Protein AF-A0A821LB52-F1 (afdb_monomer_lite)

Secondary structure (DSSP, 8-state):
--EEEEEEEEEETTEEEEEEEEEE-S-TT-EEETTEEPPBT--EE--TTPEEEETT-S--EE------

Radius of gyration: 12.85 Å; chains: 1; bounding box: 28×25×35 Å

Sequence (68 aa):
MHAVIQYRLRNDPHGRHIYPYLIDLGSSHGTYLNRRRIDPDRYYKLEENDVLQFGESSKEFLLDSDSS

Foldseek 3Di:
DDKDWDWDWDQDPVGTDTWIWIAAQPDPQAKDKQNHGDDHPDIDTDDAQIWIDDGPDPDIDGHHPDPD

InterPro domains:
  IPR000253 Forkhead-associated (FHA) domain [PF00498] (2-55)
  IPR000253 Forkhead-associated (FHA) domain [PS50006] (1-38)
  IPR008984 SMAD/FHA domain superfamily [SSF49879] (2-63)
  IPR050923 Cellular Process Regulator and RNA Processing Protein [PTHR23308] (1-63)

pLDDT: mean 92.0, std 8.68, range [51.16, 97.81]

Organism: NCBI:txid392030

Structure (mmCIF, N/CA/C/O backbone):
data_AF-A0A821LB52-F1
#
_entry.id   AF-A0A821LB52-F1
#
loop_
_atom_site.group_PDB
_atom_site.id
_atom_site.type_symbol
_atom_site.label_atom_id
_atom_site.label_alt_id
_atom_site.label_comp_id
_atom_site.label_asym_id
_atom_site.label_entity_id
_atom_site.label_seq_id
_atom_site.pdbx_PDB_ins_code
_atom_site.Cartn_x
_atom_site.Cartn_y
_atom_site.Cartn_z
_atom_site.occupancy
_atom_site.B_iso_or_equiv
_atom_site.auth_seq_id
_atom_site.auth_comp_id
_atom_site.auth_asym_id
_atom_site.auth_atom_id
_atom_site.pdbx_PDB_model_num
ATOM 1 N N . MET A 1 1 ? -4.373 -7.597 12.636 1.00 61.59 1 MET A N 1
ATOM 2 C CA . MET A 1 1 ? -3.336 -6.590 12.328 1.00 61.59 1 MET A CA 1
ATOM 3 C C . MET A 1 1 ? -2.242 -7.289 11.561 1.00 61.59 1 MET A C 1
ATOM 5 O O . MET A 1 1 ? -1.383 -7.907 12.176 1.00 61.59 1 MET A O 1
ATOM 9 N N . HIS A 1 2 ? -2.321 -7.285 10.237 1.00 82.62 2 HIS A N 1
ATOM 10 C CA . HIS A 1 2 ? -1.233 -7.828 9.442 1.00 82.62 2 HIS A CA 1
ATOM 11 C C . HIS A 1 2 ? -1.303 -7.213 8.047 1.00 82.62 2 HIS A C 1
ATOM 13 O O . HIS A 1 2 ? -2.162 -7.568 7.249 1.00 82.62 2 HIS A O 1
ATOM 19 N N . ALA A 1 3 ? -0.450 -6.227 7.808 1.00 87.94 3 ALA A N 1
ATOM 20 C CA . ALA A 1 3 ? -0.212 -5.641 6.502 1.00 87.94 3 ALA A CA 1
ATOM 21 C C . ALA A 1 3 ? 1.298 -5.506 6.335 1.00 87.94 3 ALA A C 1
ATOM 23 O O . ALA A 1 3 ? 2.015 -5.298 7.317 1.00 87.94 3 ALA A O 1
ATOM 24 N N . VAL A 1 4 ? 1.779 -5.692 5.113 1.00 94.50 4 VAL A N 1
ATOM 25 C CA . VAL A 1 4 ? 3.209 -5.789 4.815 1.00 94.50 4 VAL A CA 1
ATOM 26 C C . VAL A 1 4 ? 3.545 -4.847 3.675 1.00 94.50 4 VAL A C 1
ATOM 28 O O . VAL A 1 4 ? 2.824 -4.782 2.680 1.00 94.50 4 VAL A O 1
ATOM 31 N N . ILE A 1 5 ? 4.674 -4.156 3.815 1.00 95.44 5 ILE A N 1
ATOM 32 C CA . ILE A 1 5 ? 5.328 -3.466 2.709 1.00 95.44 5 ILE A CA 1
ATOM 33 C C . ILE A 1 5 ? 6.394 -4.407 2.153 1.00 95.44 5 ILE A C 1
ATOM 35 O O . ILE A 1 5 ? 7.300 -4.833 2.868 1.00 95.44 5 ILE A O 1
ATOM 39 N N . GLN A 1 6 ? 6.276 -4.751 0.875 1.00 96.06 6 GLN A N 1
ATOM 40 C CA . GLN A 1 6 ? 7.222 -5.599 0.165 1.00 96.06 6 GLN A CA 1
ATOM 41 C C . GLN A 1 6 ? 7.875 -4.823 -0.976 1.00 96.06 6 GLN A C 1
ATOM 43 O O . GLN A 1 6 ? 7.198 -4.370 -1.898 1.00 96.06 6 GLN A O 1
ATOM 48 N N . TYR A 1 7 ? 9.202 -4.745 -0.959 1.00 94.75 7 TYR A N 1
ATOM 49 C CA . TYR A 1 7 ? 9.981 -4.210 -2.071 1.00 94.75 7 TYR A CA 1
ATOM 50 C C . TYR A 1 7 ? 10.131 -5.274 -3.160 1.00 94.75 7 TYR A C 1
ATOM 52 O O . TYR A 1 7 ? 10.537 -6.406 -2.890 1.00 94.75 7 TYR A O 1
ATOM 60 N N . ARG A 1 8 ? 9.773 -4.927 -4.398 1.00 94.62 8 ARG A N 1
ATOM 61 C CA . ARG A 1 8 ? 9.788 -5.845 -5.544 1.00 94.62 8 ARG A CA 1
ATOM 62 C C . ARG A 1 8 ? 10.563 -5.248 -6.703 1.00 94.62 8 ARG A C 1
ATOM 64 O O . ARG A 1 8 ? 10.273 -4.132 -7.124 1.00 94.62 8 ARG A O 1
ATOM 71 N N . LEU A 1 9 ? 11.474 -6.036 -7.268 1.00 95.56 9 LEU A N 1
ATOM 72 C CA . LEU A 1 9 ? 12.118 -5.719 -8.538 1.00 95.56 9 LEU A CA 1
ATOM 73 C C . LEU A 1 9 ? 11.110 -5.897 -9.683 1.00 95.56 9 LEU A C 1
ATOM 75 O O . LEU A 1 9 ? 10.488 -6.955 -9.815 1.00 95.56 9 LEU A O 1
ATOM 79 N N . ARG A 1 10 ? 10.947 -4.872 -10.517 1.00 93.94 10 ARG A N 1
ATOM 80 C CA . ARG A 1 10 ? 10.109 -4.899 -11.719 1.00 93.94 10 ARG A CA 1
ATOM 81 C C . ARG A 1 10 ? 10.885 -4.355 -12.912 1.00 93.94 10 ARG A C 1
ATOM 83 O O . ARG A 1 10 ? 11.753 -3.502 -12.758 1.00 93.94 10 ARG A O 1
ATOM 90 N N . ASN A 1 11 ? 10.537 -4.860 -14.090 1.00 93.44 11 ASN A N 1
ATOM 91 C CA . ASN A 1 11 ? 10.970 -4.290 -15.359 1.00 93.44 11 ASN A CA 1
ATOM 92 C C . ASN A 1 11 ? 9.905 -3.282 -15.805 1.00 93.44 11 ASN A C 1
ATOM 94 O O . ASN A 1 11 ? 8.733 -3.652 -15.902 1.00 93.44 11 ASN A O 1
ATOM 98 N N . ASP A 1 12 ? 10.306 -2.049 -16.081 1.00 85.81 12 ASP A N 1
ATOM 99 C CA . ASP A 1 12 ? 9.494 -1.024 -16.729 1.00 85.81 12 ASP A CA 1
ATOM 100 C C . ASP A 1 12 ? 10.190 -0.555 -18.032 1.00 85.81 12 ASP A C 1
ATOM 102 O O . ASP A 1 12 ? 11.293 -1.021 -18.346 1.00 85.81 12 ASP A O 1
ATOM 106 N N . PRO A 1 13 ? 9.578 0.337 -18.832 1.00 9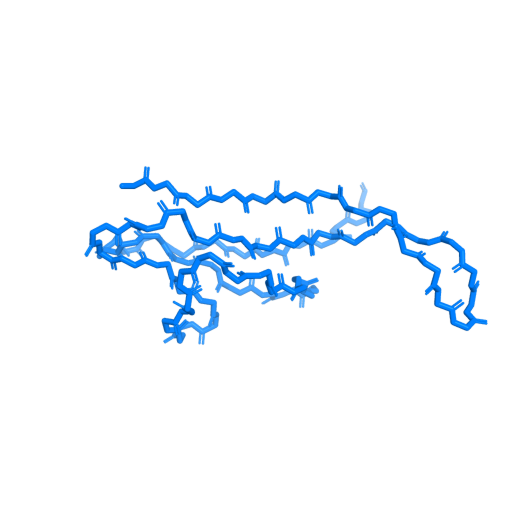1.75 13 PRO A N 1
ATOM 107 C CA . PRO A 1 13 ? 10.200 0.857 -20.054 1.00 91.75 13 PRO A CA 1
ATOM 108 C C . PRO A 1 13 ? 11.531 1.602 -19.845 1.00 91.75 13 PRO A C 1
ATOM 110 O O . PRO A 1 13 ? 12.274 1.795 -20.805 1.00 91.75 13 PRO A O 1
ATOM 113 N N . HIS A 1 14 ? 11.839 2.019 -18.617 1.00 89.12 14 HIS A N 1
ATOM 114 C CA . HIS A 1 14 ? 13.047 2.747 -18.235 1.00 89.12 14 HIS A CA 1
ATOM 115 C C . HIS A 1 14 ? 14.107 1.847 -17.578 1.00 89.12 14 HIS A C 1
ATOM 117 O O . HIS A 1 14 ? 15.189 2.328 -17.242 1.00 89.12 14 HIS A O 1
ATOM 123 N N . GLY A 1 15 ? 13.834 0.550 -17.401 1.00 92.69 15 GLY A N 1
ATOM 124 C CA . GLY A 1 15 ? 14.788 -0.434 -16.904 1.00 92.69 15 GLY A CA 1
ATOM 125 C C . GLY A 1 15 ? 14.263 -1.276 -15.744 1.00 92.69 15 GLY A C 1
ATOM 126 O O . GLY A 1 15 ? 13.092 -1.640 -15.670 1.00 92.69 15 GLY A O 1
ATOM 127 N N . ARG A 1 16 ? 15.182 -1.673 -14.860 1.00 94.69 16 ARG A N 1
ATOM 128 C CA . ARG A 1 16 ? 14.891 -2.481 -13.673 1.00 94.69 16 ARG A CA 1
ATOM 129 C C . ARG A 1 16 ? 14.872 -1.596 -12.444 1.00 94.69 16 ARG A C 1
ATOM 131 O O . ARG A 1 16 ? 15.914 -1.067 -12.074 1.00 94.69 16 ARG A O 1
ATOM 138 N N . HIS A 1 17 ? 13.723 -1.526 -11.786 1.00 93.31 17 HIS A N 1
ATOM 139 C CA . HIS A 1 17 ? 13.516 -0.680 -10.613 1.00 93.31 17 HIS A CA 1
ATOM 140 C C . HIS A 1 17 ? 12.896 -1.473 -9.470 1.00 93.31 17 HIS A C 1
ATOM 142 O O . HIS A 1 17 ? 12.187 -2.462 -9.680 1.00 93.31 17 HIS A O 1
ATOM 148 N N . ILE A 1 18 ? 13.182 -1.045 -8.245 1.00 93.19 18 ILE A N 1
ATOM 149 C CA . ILE A 1 18 ? 12.587 -1.603 -7.033 1.00 93.19 18 ILE A CA 1
ATOM 150 C C . ILE A 1 18 ? 11.425 -0.699 -6.637 1.00 93.19 18 ILE A C 1
ATOM 152 O O . ILE A 1 18 ? 11.624 0.494 -6.438 1.00 93.19 18 ILE A O 1
ATOM 156 N N . TYR A 1 19 ? 10.233 -1.272 -6.479 1.00 93.44 19 TYR A N 1
ATOM 157 C CA . TYR A 1 19 ? 9.061 -0.531 -6.018 1.00 93.44 19 TYR A CA 1
ATOM 158 C C . TYR A 1 19 ? 8.503 -1.129 -4.724 1.00 93.44 19 TYR A C 1
ATOM 160 O O . TYR A 1 19 ? 8.437 -2.362 -4.612 1.00 93.44 19 TYR A O 1
ATOM 168 N N . PRO A 1 20 ? 8.079 -0.291 -3.765 1.00 96.06 20 PRO A N 1
ATOM 169 C CA . PRO A 1 20 ? 7.335 -0.735 -2.598 1.00 96.06 20 PRO A CA 1
ATOM 170 C C . PRO A 1 20 ? 5.896 -1.109 -2.978 1.00 96.06 20 PRO A C 1
ATOM 172 O O . PRO A 1 20 ? 5.236 -0.430 -3.765 1.00 96.06 20 PRO A O 1
ATOM 175 N N . TYR A 1 21 ? 5.398 -2.200 -2.402 1.00 97.00 21 TYR A N 1
ATOM 176 C CA . TYR A 1 21 ? 4.007 -2.624 -2.522 1.00 97.00 21 TYR A CA 1
ATOM 177 C C . TYR A 1 21 ? 3.416 -2.896 -1.149 1.00 97.00 21 TYR A C 1
ATOM 179 O O . TYR A 1 21 ? 4.029 -3.590 -0.342 1.00 97.00 21 TYR A O 1
ATOM 187 N N . LEU A 1 22 ? 2.198 -2.424 -0.929 1.00 97.62 22 LEU A N 1
ATOM 188 C CA . LEU A 1 22 ? 1.383 -2.742 0.229 1.00 97.62 22 LEU A CA 1
ATOM 189 C C . LEU A 1 22 ? 0.489 -3.951 -0.060 1.00 97.62 22 LEU A C 1
ATOM 191 O O . LEU A 1 22 ? -0.095 -4.058 -1.140 1.00 97.62 22 LEU A O 1
ATOM 195 N N . ILE A 1 23 ? 0.365 -4.841 0.920 1.00 97.69 23 ILE A N 1
ATOM 196 C CA . ILE A 1 23 ? -0.625 -5.920 0.943 1.00 97.69 23 ILE A CA 1
ATOM 197 C C . ILE A 1 23 ? -1.222 -6.036 2.345 1.00 97.69 23 ILE A C 1
ATOM 199 O O . ILE A 1 23 ? -0.491 -6.036 3.337 1.00 97.69 23 ILE A O 1
ATOM 203 N N . ASP A 1 24 ? -2.546 -6.143 2.423 1.00 97.56 24 ASP A N 1
ATOM 204 C CA . ASP A 1 24 ? -3.254 -6.532 3.642 1.00 97.56 24 ASP A CA 1
ATOM 205 C C . ASP A 1 24 ? -3.416 -8.057 3.668 1.00 97.56 24 ASP A C 1
ATOM 207 O O . ASP A 1 24 ? -3.885 -8.642 2.696 1.00 97.56 24 ASP A O 1
ATOM 211 N N . LEU A 1 25 ? -3.017 -8.707 4.760 1.00 96.31 25 LEU A N 1
ATOM 212 C CA . LEU A 1 25 ? -3.001 -10.170 4.895 1.00 96.31 25 LEU A CA 1
ATOM 213 C C . LEU A 1 25 ? -4.245 -10.668 5.647 1.00 96.31 25 LEU A C 1
ATOM 215 O O . LEU A 1 25 ? -4.143 -11.408 6.627 1.00 96.31 25 LEU A O 1
ATOM 219 N N . GLY A 1 26 ? -5.420 -10.185 5.234 1.00 94.38 26 GLY A N 1
ATOM 220 C CA . GLY A 1 26 ? -6.707 -10.557 5.825 1.00 94.38 26 GLY A CA 1
ATOM 221 C C . GLY A 1 26 ? -6.933 -9.947 7.210 1.00 94.38 26 GLY A C 1
ATOM 222 O O . GLY A 1 26 ? -7.375 -10.625 8.140 1.00 94.38 26 GLY A O 1
ATOM 223 N N . SER A 1 27 ? -6.596 -8.668 7.395 1.00 94.62 27 SER A N 1
ATOM 224 C CA . SER A 1 27 ? -6.725 -8.031 8.702 1.00 94.62 27 SER A CA 1
ATOM 225 C C . SER A 1 27 ? -8.189 -7.741 9.072 1.00 94.62 27 SER A C 1
ATOM 227 O O . SER A 1 27 ? -8.985 -7.269 8.263 1.00 94.62 27 SER A O 1
ATOM 229 N N . SER A 1 28 ? -8.552 -7.973 10.341 1.00 93.94 28 SER A N 1
ATOM 230 C CA . SER A 1 28 ? -9.938 -7.822 10.823 1.00 93.94 28 SER A CA 1
ATOM 231 C C . SER A 1 28 ? -10.514 -6.414 10.635 1.00 93.94 28 SER A C 1
ATOM 233 O O . SER A 1 28 ? -11.685 -6.274 10.301 1.00 93.94 28 SER A O 1
ATOM 235 N N . HIS A 1 29 ? -9.689 -5.377 10.815 1.00 93.50 29 HIS A N 1
ATOM 236 C CA . HIS A 1 29 ? -10.102 -3.970 10.708 1.00 93.50 29 HIS A CA 1
ATOM 237 C C . HIS A 1 29 ? -9.687 -3.319 9.374 1.00 93.50 29 HIS A C 1
ATOM 239 O O . HIS A 1 29 ? -9.939 -2.135 9.158 1.00 93.50 29 HIS A O 1
ATOM 245 N N . GLY A 1 30 ? -9.075 -4.089 8.468 1.00 95.56 30 GLY A N 1
ATOM 246 C CA . GLY A 1 30 ? -8.581 -3.612 7.181 1.00 95.56 30 GLY A CA 1
ATOM 247 C C . GLY A 1 30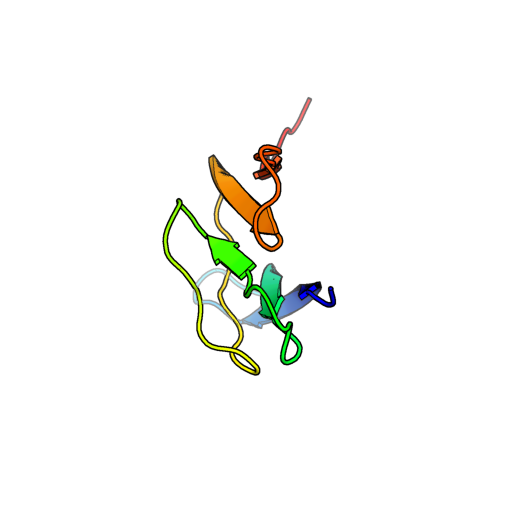 ? -7.322 -2.748 7.262 1.00 95.56 30 GLY A C 1
ATOM 248 O O . GLY A 1 30 ? -6.860 -2.337 8.327 1.00 95.56 30 GLY A O 1
ATOM 249 N N . THR A 1 31 ? -6.798 -2.452 6.080 1.00 97.00 31 THR A N 1
ATOM 250 C CA . THR A 1 31 ? -5.739 -1.472 5.845 1.00 97.00 31 THR A CA 1
ATOM 251 C C . THR A 1 31 ? -6.266 -0.429 4.869 1.00 97.00 31 THR A C 1
ATOM 253 O O . THR A 1 31 ? -7.097 -0.737 4.010 1.00 97.00 31 THR A O 1
ATOM 256 N N . TYR A 1 32 ? -5.809 0.807 5.016 1.00 96.62 32 TYR A N 1
ATOM 257 C CA . TYR A 1 32 ? -6.257 1.943 4.231 1.00 96.62 32 TYR A CA 1
ATOM 258 C C . TYR A 1 32 ? -5.058 2.610 3.563 1.00 96.62 32 TYR A C 1
ATOM 260 O O . TYR A 1 32 ? -4.033 2.849 4.199 1.00 96.62 32 TYR A O 1
ATOM 268 N N . LEU A 1 33 ? -5.225 2.918 2.282 1.00 97.38 33 LEU A N 1
ATOM 269 C CA . LEU A 1 33 ? -4.300 3.677 1.452 1.00 97.38 33 LEU A CA 1
ATOM 270 C C . LEU A 1 33 ? -5.030 4.939 0.994 1.00 97.38 33 LEU A C 1
ATOM 272 O O . LEU A 1 33 ? -6.114 4.849 0.414 1.00 97.38 33 LEU A O 1
ATOM 276 N N . ASN A 1 34 ? -4.482 6.115 1.291 1.00 96.88 34 ASN A N 1
ATOM 277 C CA . ASN A 1 34 ? -5.100 7.412 1.007 1.00 96.88 34 ASN A CA 1
ATOM 278 C C . ASN A 1 34 ? -6.555 7.488 1.503 1.00 96.88 34 ASN A C 1
ATOM 280 O O . ASN A 1 34 ? -7.467 7.896 0.780 1.00 96.88 34 ASN A O 1
ATOM 284 N N . ARG A 1 35 ? -6.773 7.034 2.749 1.00 95.25 35 ARG A N 1
ATOM 285 C CA . ARG A 1 35 ? -8.083 6.957 3.431 1.00 95.25 35 ARG A CA 1
ATOM 286 C C . ARG A 1 35 ? -9.124 6.074 2.732 1.00 95.25 35 ARG A C 1
ATOM 288 O O . ARG A 1 35 ? -10.314 6.156 3.028 1.00 95.25 35 ARG A O 1
ATOM 295 N N . ARG A 1 36 ? -8.697 5.201 1.817 1.00 96.00 36 ARG A N 1
ATOM 296 C CA . ARG A 1 36 ? -9.548 4.200 1.164 1.00 96.00 36 ARG A CA 1
ATOM 297 C C . ARG A 1 36 ? -9.127 2.812 1.605 1.00 96.00 36 ARG A C 1
ATOM 299 O O . ARG A 1 36 ? -7.949 2.475 1.533 1.00 96.00 36 ARG A O 1
ATOM 306 N N . ARG A 1 37 ? -10.090 2.003 2.052 1.00 95.81 37 ARG A N 1
ATOM 307 C CA . ARG A 1 37 ? -9.829 0.605 2.405 1.00 95.81 37 ARG A CA 1
ATOM 308 C C . ARG A 1 37 ? -9.372 -0.149 1.157 1.00 95.81 37 ARG A C 1
ATOM 310 O O . ARG A 1 37 ? -10.021 -0.041 0.118 1.00 95.81 37 ARG A O 1
ATOM 317 N N . ILE A 1 38 ? -8.274 -0.885 1.269 1.00 97.44 38 ILE A N 1
ATOM 318 C CA . ILE A 1 38 ? -7.764 -1.733 0.189 1.00 97.44 38 ILE A CA 1
ATOM 319 C C . ILE A 1 38 ? -8.295 -3.164 0.313 1.00 97.44 38 ILE A C 1
ATOM 321 O O . ILE A 1 38 ? -8.679 -3.598 1.403 1.00 97.44 38 ILE A O 1
ATOM 325 N N . ASP A 1 39 ? -8.306 -3.893 -0.802 1.00 97.81 39 ASP A N 1
ATOM 326 C CA . ASP A 1 39 ? -8.680 -5.305 -0.823 1.00 97.81 39 ASP A CA 1
ATOM 327 C C . ASP A 1 39 ? -7.584 -6.147 -0.135 1.00 97.81 39 ASP A C 1
ATOM 329 O O . ASP A 1 39 ? -6.394 -5.919 -0.396 1.00 97.81 39 ASP A O 1
ATOM 333 N N . PRO A 1 40 ? -7.943 -7.128 0.715 1.00 96.56 40 PRO A N 1
ATOM 334 C CA . PRO A 1 40 ? -6.977 -8.088 1.240 1.00 96.56 40 PRO A CA 1
ATOM 335 C C . PRO A 1 40 ? -6.406 -8.970 0.123 1.00 96.56 40 PRO A C 1
ATOM 337 O O . PRO A 1 40 ? -7.008 -9.126 -0.940 1.00 96.56 40 PRO A O 1
ATOM 340 N N . ASP A 1 41 ? -5.222 -9.532 0.364 1.00 96.25 41 ASP A N 1
ATOM 341 C CA . ASP A 1 41 ? -4.506 -10.453 -0.530 1.00 96.25 41 ASP A CA 1
ATOM 342 C C . ASP A 1 41 ? -4.193 -9.887 -1.9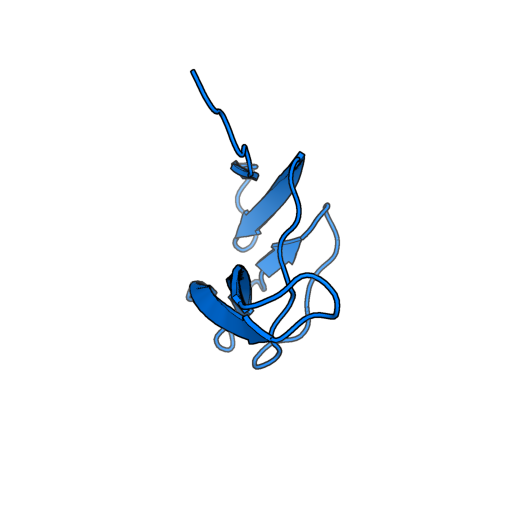30 1.00 96.25 41 ASP A C 1
ATO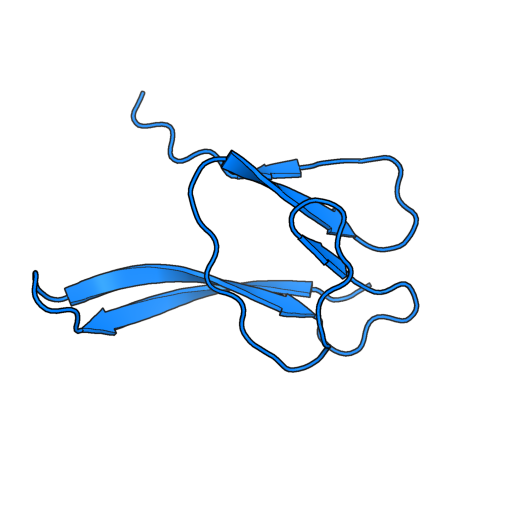M 344 O O . ASP A 1 41 ? -3.858 -10.614 -2.871 1.00 96.25 41 ASP A O 1
ATOM 348 N N . ARG A 1 42 ? -4.243 -8.557 -2.071 1.00 97.12 42 ARG A N 1
ATOM 349 C CA . ARG A 1 42 ? -3.938 -7.825 -3.299 1.00 97.12 42 ARG A CA 1
ATOM 350 C C . ARG A 1 42 ? -2.782 -6.857 -3.080 1.00 97.12 42 ARG A C 1
ATOM 352 O O . ARG A 1 42 ? -2.732 -6.129 -2.095 1.00 97.12 42 ARG A O 1
ATOM 359 N N . TYR A 1 43 ? -1.855 -6.831 -4.037 1.00 97.00 43 TYR A N 1
ATOM 360 C CA . TYR A 1 43 ? -0.728 -5.902 -4.022 1.00 97.00 43 TYR A CA 1
ATOM 361 C C . TYR A 1 43 ? -1.117 -4.548 -4.612 1.00 97.00 43 TYR A C 1
ATOM 363 O O . TYR A 1 43 ? -1.536 -4.471 -5.769 1.00 97.00 43 TYR A O 1
ATOM 371 N N . TYR A 1 44 ? -0.878 -3.490 -3.846 1.00 97.50 44 TYR A N 1
ATOM 372 C CA . TYR A 1 44 ? -1.001 -2.098 -4.267 1.00 97.50 44 TYR A CA 1
ATOM 373 C C . TYR A 1 44 ? 0.397 -1.494 -4.329 1.00 97.50 44 TYR A C 1
ATOM 375 O O . TYR A 1 44 ? 1.120 -1.536 -3.337 1.00 97.50 44 TYR A O 1
ATOM 383 N N . LYS A 1 45 ? 0.814 -0.994 -5.497 1.00 96.12 45 LYS A N 1
ATOM 384 C CA . LYS A 1 45 ? 2.073 -0.244 -5.604 1.00 96.12 45 LYS A CA 1
ATOM 385 C C . LYS A 1 45 ? 1.913 1.036 -4.784 1.00 96.12 45 LYS A C 1
ATOM 387 O O . LYS A 1 45 ? 0.883 1.689 -4.923 1.00 96.12 45 LYS A O 1
ATOM 392 N N . LEU A 1 46 ? 2.892 1.337 -3.938 1.00 96.75 46 LEU A N 1
ATOM 393 C CA . LEU A 1 46 ? 2.931 2.599 -3.213 1.00 96.75 46 LEU A CA 1
ATOM 394 C C . LEU A 1 46 ? 3.693 3.641 -4.030 1.00 96.75 46 LEU A C 1
ATOM 396 O O . LEU A 1 46 ? 4.695 3.317 -4.675 1.00 96.75 46 LEU A O 1
ATOM 400 N N . GLU A 1 47 ? 3.210 4.872 -3.975 1.00 94.81 47 GLU A N 1
ATOM 401 C CA . GLU A 1 47 ? 3.826 6.050 -4.573 1.00 94.81 47 GLU A CA 1
ATOM 402 C C . GLU A 1 47 ? 4.240 7.041 -3.476 1.00 94.81 47 GLU A C 1
ATOM 404 O O . GLU A 1 47 ? 3.797 6.969 -2.328 1.00 94.81 47 GLU A O 1
ATOM 409 N N . GLU A 1 48 ? 5.119 7.972 -3.831 1.00 94.12 48 GLU A N 1
ATOM 410 C CA . GLU A 1 48 ? 5.522 9.054 -2.937 1.00 94.12 48 GLU A CA 1
ATOM 411 C C . GLU A 1 48 ? 4.298 9.846 -2.439 1.00 94.12 48 GLU A C 1
ATOM 413 O O . GLU A 1 48 ? 3.378 10.143 -3.204 1.00 94.12 48 GLU A O 1
ATOM 418 N N . ASN A 1 49 ? 4.315 10.215 -1.158 1.00 94.62 49 ASN A N 1
ATOM 419 C CA . ASN A 1 49 ? 3.251 10.906 -0.428 1.00 94.62 49 ASN A CA 1
ATOM 420 C C . ASN A 1 49 ? 1.975 10.090 -0.161 1.00 94.62 49 ASN A C 1
ATOM 422 O O . ASN A 1 49 ? 0.985 10.649 0.321 1.00 94.62 49 ASN A O 1
ATOM 426 N N . ASP A 1 50 ? 1.976 8.779 -0.414 1.00 97.06 50 ASP A N 1
ATOM 427 C CA . ASP A 1 50 ? 0.864 7.919 -0.010 1.00 97.06 50 ASP A CA 1
ATOM 428 C C . ASP A 1 50 ? 0.688 7.906 1.517 1.00 97.06 50 ASP A C 1
ATOM 430 O O . ASP A 1 50 ? 1.646 7.764 2.279 1.00 97.06 50 ASP A O 1
ATOM 434 N N . VAL A 1 51 ? -0.563 7.998 1.977 1.00 96.62 51 VAL A N 1
ATOM 435 C CA . VAL A 1 51 ? -0.912 7.940 3.403 1.00 96.62 51 VAL A CA 1
ATOM 436 C C . VAL A 1 51 ? -1.468 6.566 3.762 1.00 96.62 51 VAL A C 1
ATOM 438 O O . VAL A 1 51 ? -2.493 6.138 3.224 1.00 96.62 51 VAL A O 1
ATOM 441 N N . LEU A 1 52 ? -0.827 5.885 4.709 1.00 96.25 52 LEU A N 1
ATOM 442 C CA . LEU A 1 52 ? -1.220 4.569 5.207 1.00 96.25 52 LEU A CA 1
ATOM 443 C C . LEU A 1 52 ? -1.902 4.668 6.570 1.00 96.25 52 LEU A C 1
ATOM 445 O O . LEU A 1 52 ? -1.468 5.411 7.449 1.00 96.25 52 LEU A O 1
ATOM 449 N N . GLN A 1 53 ? -2.927 3.846 6.773 1.00 95.56 53 GLN A N 1
ATOM 450 C CA . GLN A 1 53 ? -3.582 3.663 8.065 1.00 95.56 53 GLN A CA 1
ATOM 451 C C . GLN A 1 53 ? -3.924 2.181 8.260 1.00 95.56 53 GLN A C 1
ATOM 453 O O . GLN A 1 53 ? -4.402 1.506 7.346 1.00 95.56 53 GLN A O 1
ATOM 458 N N . PHE A 1 54 ? -3.672 1.661 9.463 1.00 93.06 54 PHE A N 1
ATOM 459 C CA . PHE A 1 54 ? -3.861 0.246 9.792 1.00 93.06 54 PHE A CA 1
ATOM 460 C C . PHE A 1 54 ? -4.981 0.080 10.820 1.00 93.06 54 PHE A C 1
ATOM 462 O O . PHE A 1 54 ? -4.877 0.553 11.955 1.00 93.06 54 PHE A O 1
ATOM 469 N N . GLY A 1 55 ? -6.040 -0.629 10.432 1.00 89.25 55 GLY A N 1
ATOM 470 C CA . GLY A 1 55 ? -7.253 -0.777 11.227 1.00 89.25 55 GLY A CA 1
ATOM 471 C C . GLY A 1 55 ? -7.904 0.559 11.582 1.00 89.25 55 GLY A C 1
ATOM 472 O O . GLY A 1 55 ? -7.812 1.527 10.836 1.00 89.25 55 GLY A O 1
ATOM 473 N N . GLU A 1 56 ? -8.533 0.616 12.754 1.00 84.38 56 GLU A N 1
ATOM 474 C CA . GLU A 1 56 ? -9.191 1.820 13.288 1.00 84.38 56 GLU A CA 1
ATOM 475 C C . GLU A 1 56 ? -8.220 2.769 14.018 1.00 84.38 56 GLU A C 1
ATOM 477 O O . GLU A 1 56 ? -8.631 3.610 14.817 1.00 84.38 56 GLU A O 1
ATOM 482 N N . SER A 1 57 ? -6.906 2.633 13.798 1.00 86.19 57 SER A N 1
ATOM 483 C CA . SER A 1 57 ? -5.925 3.516 14.433 1.00 86.19 57 SER A CA 1
ATOM 484 C C . SER A 1 57 ? -6.106 4.960 13.964 1.00 86.19 57 SER A C 1
ATOM 486 O O . SER A 1 57 ? -6.269 5.201 12.775 1.00 86.19 57 SER A O 1
ATOM 488 N N . SER A 1 58 ? -5.983 5.935 14.865 1.00 85.12 58 SER A N 1
ATOM 489 C CA . SER A 1 58 ? -5.902 7.357 14.499 1.00 85.12 58 SER A CA 1
ATOM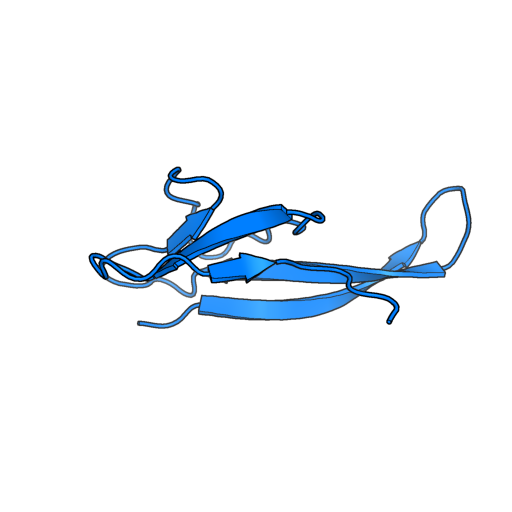 490 C C . SER A 1 58 ? -4.552 7.759 13.892 1.00 85.12 58 SER A C 1
ATOM 492 O O . SER A 1 58 ? -4.375 8.911 13.502 1.00 85.12 58 SER A O 1
ATOM 494 N N . LYS A 1 59 ? -3.580 6.839 1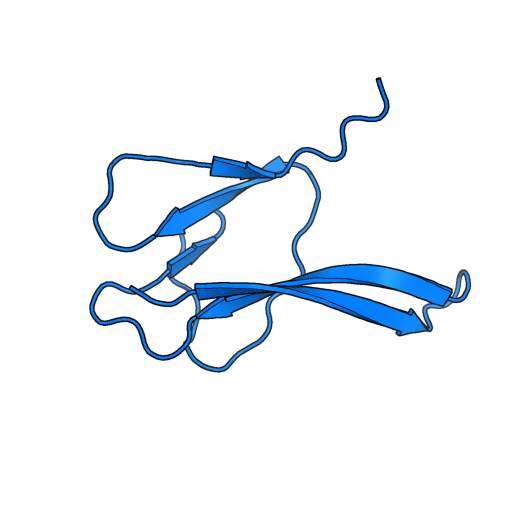3.842 1.00 91.94 59 LYS A N 1
ATOM 495 C CA . LYS A 1 59 ? -2.256 7.096 13.275 1.00 91.94 59 LYS A CA 1
ATOM 496 C C . LYS A 1 59 ? -2.302 7.000 11.751 1.00 91.94 59 LYS A C 1
ATOM 498 O O . LYS A 1 59 ? -2.643 5.951 11.208 1.00 91.94 59 LYS A O 1
ATOM 503 N N . GLU A 1 60 ? -1.884 8.077 11.099 1.00 93.50 60 GLU A N 1
ATOM 504 C CA . GLU A 1 60 ? -1.587 8.135 9.669 1.00 93.50 60 GLU A CA 1
ATOM 505 C C . GLU A 1 60 ? -0.059 8.080 9.479 1.00 93.50 60 GLU A C 1
ATOM 507 O O . GLU A 1 60 ? 0.689 8.718 10.224 1.00 93.50 60 GLU A O 1
ATOM 512 N N . PHE A 1 61 ? 0.410 7.301 8.504 1.00 94.12 61 PHE A N 1
ATOM 513 C CA . PHE A 1 61 ? 1.822 7.193 8.131 1.00 94.12 61 PHE A CA 1
ATOM 514 C C . PHE A 1 61 ? 2.000 7.727 6.711 1.00 94.12 61 PHE A C 1
ATOM 516 O O . PHE A 1 61 ? 1.358 7.219 5.798 1.00 94.12 61 PHE A O 1
ATOM 523 N N . LEU A 1 62 ? 2.860 8.726 6.521 1.00 94.56 62 LEU A N 1
ATOM 524 C CA . LEU A 1 62 ? 3.198 9.260 5.201 1.00 94.56 62 LEU A CA 1
ATOM 525 C C . LEU A 1 62 ? 4.371 8.468 4.615 1.00 94.56 62 LEU A C 1
ATOM 527 O O . LEU A 1 62 ? 5.397 8.318 5.281 1.00 94.56 62 LEU A O 1
ATOM 531 N N . LEU A 1 63 ? 4.223 7.962 3.392 1.00 92.31 63 LEU A N 1
ATOM 532 C CA . LEU A 1 63 ? 5.343 7.417 2.639 1.00 92.31 63 LEU A CA 1
ATOM 533 C C . LEU A 1 63 ? 6.121 8.566 2.004 1.00 92.31 63 LEU A C 1
ATOM 535 O O . LEU A 1 63 ? 5.615 9.248 1.119 1.00 92.31 63 LEU A O 1
ATOM 539 N N . ASP A 1 64 ? 7.359 8.735 2.440 1.00 90.50 64 ASP A N 1
ATOM 540 C CA . ASP A 1 64 ? 8.277 9.735 1.915 1.00 90.50 64 ASP A CA 1
ATOM 541 C C . ASP A 1 64 ? 9.457 9.031 1.230 1.00 90.50 64 ASP A C 1
ATOM 543 O O . ASP A 1 64 ? 9.956 8.015 1.727 1.00 90.50 64 ASP A O 1
ATOM 547 N N . SER A 1 65 ? 9.878 9.545 0.075 1.00 79.81 65 SER A N 1
ATOM 548 C CA . SER A 1 65 ? 11.083 9.103 -0.639 1.00 79.81 65 SER A CA 1
ATOM 549 C C . SER A 1 65 ? 12.277 10.013 -0.364 1.00 79.81 65 SER A C 1
ATOM 551 O O . SER A 1 65 ? 13.136 10.186 -1.235 1.00 79.81 65 SER A O 1
ATOM 553 N N . ASP A 1 66 ? 12.308 10.597 0.836 1.00 75.25 66 ASP A N 1
ATOM 554 C CA . ASP A 1 66 ? 13.302 11.580 1.237 1.00 75.25 66 ASP A CA 1
ATOM 555 C C . ASP A 1 66 ? 14.719 11.149 0.833 1.00 75.25 66 ASP A C 1
ATOM 557 O O . ASP A 1 66 ? 15.187 10.040 1.111 1.00 75.25 66 ASP A O 1
ATOM 561 N N . SER A 1 67 ? 15.355 12.051 0.094 1.00 59.44 67 SER A N 1
ATOM 562 C CA . SER A 1 67 ? 16.674 11.901 -0.522 1.00 59.44 67 SER A CA 1
ATOM 563 C C . SER A 1 67 ? 17.730 12.765 0.183 1.00 59.44 67 SER A C 1
ATOM 565 O O . SER A 1 67 ? 18.778 13.035 -0.407 1.00 59.44 67 SER A O 1
ATOM 567 N N . SER A 1 68 ? 17.423 13.246 1.394 1.00 51.16 68 SER A N 1
ATOM 568 C CA . SER A 1 68 ? 18.288 14.105 2.214 1.00 51.16 68 SER A CA 1
ATOM 569 C C . SER A 1 68 ? 19.528 13.395 2.762 1.00 51.16 68 SER A C 1
ATOM 571 O O . SER A 1 68 ? 19.439 12.203 3.139 1.00 51.16 68 SER A O 1
#